Protein AF-A0A3D1BXK2-F1 (afdb_monomer)

Foldseek 3Di:
DDDDPDCALLALPPAADDAQAEEEDCHDDQPACRRHHNYGYHHDDPLQNVVCVVVVHRDDPVVSVVCCVVPDDPVVVVPDDDDLVPDPVSDDPDDDDDDDD

Mean predicted aligned error: 5.62 Å

Secondary structure (DSSP, 8-state):
----SS-GGGT-SSS-PPTT-EEEE-SS---TTSSSTT-EEEE--HHHHHHHHHHTSPPPHHHHHHHHHHH---HHHHT----GGG-GGGS-S--------

Structure (mmCIF, N/CA/C/O backbone):
data_AF-A0A3D1BXK2-F1
#
_entry.id   AF-A0A3D1BXK2-F1
#
loop_
_atom_site.group_PDB
_atom_site.id
_atom_site.type_symbol
_atom_site.label_atom_id
_atom_site.label_alt_id
_atom_site.label_comp_id
_atom_site.label_asym_id
_atom_site.label_entity_id
_atom_site.label_seq_id
_atom_site.pdbx_PDB_ins_code
_atom_site.Cartn_x
_atom_site.Cartn_y
_atom_site.Cartn_z
_atom_site.occupancy
_atom_site.B_iso_or_equiv
_atom_site.auth_seq_id
_atom_site.auth_comp_id
_atom_site.auth_asym_id
_atom_site.auth_atom_id
_atom_site.pdbx_PDB_model_num
ATOM 1 N N . ARG A 1 1 ? -6.668 -9.019 -4.726 1.00 90.62 1 ARG A N 1
ATOM 2 C CA . ARG A 1 1 ? -6.822 -8.689 -6.165 1.00 90.62 1 ARG A CA 1
ATOM 3 C C . ARG A 1 1 ? -5.477 -8.203 -6.683 1.00 90.62 1 ARG A C 1
ATOM 5 O O . ARG A 1 1 ? -4.770 -7.558 -5.920 1.00 90.62 1 ARG A O 1
ATOM 12 N N . THR A 1 2 ? -5.119 -8.531 -7.920 1.00 94.06 2 THR A N 1
ATOM 13 C CA . THR A 1 2 ? -3.974 -7.939 -8.624 1.00 94.06 2 THR A CA 1
ATOM 14 C C . THR A 1 2 ? -4.489 -6.953 -9.669 1.00 94.06 2 THR A C 1
ATOM 16 O O . THR A 1 2 ? -5.547 -7.170 -10.258 1.00 94.06 2 THR A O 1
ATOM 19 N N . GLU A 1 3 ? -3.768 -5.852 -9.859 1.00 93.25 3 GLU A N 1
ATOM 20 C CA . GLU A 1 3 ? -4.099 -4.802 -10.828 1.00 93.25 3 GLU A CA 1
ATOM 21 C C . GLU A 1 3 ? -3.035 -4.746 -11.920 1.00 93.25 3 GLU A C 1
ATOM 23 O O . GLU A 1 3 ? -1.891 -5.153 -11.711 1.00 93.25 3 GLU A O 1
ATOM 28 N N . VAL A 1 4 ? -3.405 -4.199 -13.075 1.00 95.62 4 VAL A N 1
ATOM 29 C CA . VAL A 1 4 ? -2.451 -3.873 -14.141 1.00 95.62 4 VAL A CA 1
ATOM 30 C C . VAL A 1 4 ? -1.501 -2.769 -13.638 1.00 95.62 4 VAL A C 1
ATOM 32 O O . VAL A 1 4 ? -1.964 -1.888 -12.905 1.00 95.62 4 VAL A O 1
ATOM 35 N N . PRO A 1 5 ? -0.199 -2.771 -13.999 1.00 95.69 5 PRO A N 1
ATOM 36 C CA . PRO A 1 5 ? 0.732 -1.727 -13.572 1.00 95.69 5 PRO A CA 1
ATOM 37 C C . PRO A 1 5 ? 0.213 -0.313 -13.878 1.00 95.69 5 PRO A C 1
ATOM 39 O O . PRO A 1 5 ? -0.032 0.039 -15.030 1.00 95.69 5 PRO A O 1
ATOM 42 N N . GLY A 1 6 ? 0.032 0.493 -12.830 1.00 94.12 6 GLY A N 1
ATOM 43 C CA . GLY A 1 6 ? -0.537 1.838 -12.904 1.00 94.12 6 GLY A CA 1
ATOM 44 C C . GLY A 1 6 ? -0.909 2.388 -11.524 1.00 94.12 6 GLY A C 1
ATOM 45 O O . GLY A 1 6 ? -0.710 1.726 -10.506 1.00 94.12 6 GLY A O 1
ATOM 46 N N . CYS A 1 7 ? -1.464 3.604 -11.473 1.00 93.38 7 CYS A N 1
ATOM 47 C CA . CYS A 1 7 ? -1.794 4.270 -10.204 1.00 93.38 7 CYS A CA 1
ATOM 48 C C . CYS A 1 7 ? -2.922 3.582 -9.414 1.00 93.38 7 CYS A C 1
ATOM 50 O O . CYS A 1 7 ? -2.945 3.686 -8.188 1.00 93.38 7 CYS A O 1
ATOM 52 N N . SER A 1 8 ? -3.849 2.887 -10.085 1.00 93.94 8 SER A N 1
ATOM 53 C CA . SER A 1 8 ? -4.960 2.162 -9.451 1.00 93.94 8 SER A CA 1
ATOM 54 C C . SER A 1 8 ? -5.695 3.021 -8.390 1.00 93.94 8 SER A C 1
ATOM 56 O O . SER A 1 8 ? -5.970 4.204 -8.614 1.00 93.94 8 SER A O 1
ATOM 58 N N . LEU A 1 9 ? -5.982 2.459 -7.213 1.00 94.94 9 LEU A N 1
ATOM 59 C CA . LEU A 1 9 ? -6.672 3.107 -6.095 1.00 94.94 9 LEU A CA 1
ATOM 60 C C . LEU A 1 9 ? -5.942 4.343 -5.545 1.00 94.94 9 LEU A C 1
ATOM 62 O O . LEU A 1 9 ? -6.578 5.189 -4.923 1.00 94.94 9 LEU A O 1
ATOM 66 N N . CYS A 1 10 ? -4.634 4.498 -5.787 1.00 94.50 10 CYS A N 1
ATOM 67 C CA . CYS A 1 10 ? -3.847 5.628 -5.276 1.00 94.50 10 CYS A CA 1
ATOM 68 C C . CYS A 1 10 ? -4.392 6.985 -5.759 1.00 94.50 10 CYS A C 1
ATOM 70 O O . CYS A 1 10 ? -4.326 7.992 -5.042 1.00 94.50 10 CYS A O 1
ATOM 72 N N . MET A 1 11 ? -4.939 7.026 -6.980 1.00 93.00 11 MET A N 1
ATOM 73 C CA . MET A 1 11 ? -5.532 8.243 -7.533 1.00 93.00 11 MET A CA 1
ATOM 74 C C . MET A 1 11 ? -7.041 8.351 -7.298 1.00 93.00 11 MET A C 1
ATOM 76 O O . MET A 1 11 ? -7.532 9.472 -7.179 1.00 93.00 11 MET A O 1
ATOM 80 N N . GLY A 1 12 ? -7.748 7.221 -7.210 1.00 90.88 12 GLY A N 1
ATOM 81 C CA . GLY A 1 12 ? -9.198 7.171 -6.982 1.00 90.88 12 GLY A CA 1
ATOM 82 C C . GLY A 1 12 ? -10.052 7.710 -8.135 1.00 90.88 12 GLY A C 1
ATOM 83 O O . GLY A 1 12 ? -11.228 8.004 -7.944 1.00 90.88 12 GLY A O 1
ATOM 84 N N . ASN A 1 13 ? -9.470 7.861 -9.330 1.00 91.06 13 ASN A N 1
ATOM 85 C CA . ASN A 1 13 ? -10.139 8.360 -10.538 1.00 91.06 13 ASN A CA 1
ATOM 86 C C . ASN A 1 13 ? -10.658 7.245 -11.468 1.00 91.06 13 ASN A C 1
ATOM 88 O O . ASN A 1 13 ? -11.265 7.544 -12.491 1.00 91.06 13 ASN A O 1
ATOM 92 N N . GLN A 1 14 ? -10.388 5.982 -11.139 1.00 89.50 14 GLN A N 1
ATOM 93 C CA . GLN A 1 14 ? -10.833 4.803 -11.882 1.00 89.50 14 GLN A CA 1
ATOM 94 C C . GLN A 1 14 ? -11.552 3.867 -10.908 1.00 89.50 14 GLN A C 1
ATOM 96 O O . GLN A 1 14 ? -12.730 4.052 -10.616 1.00 89.50 14 GLN A O 1
ATOM 101 N N . ALA A 1 15 ? -10.822 2.907 -10.339 1.00 91.38 15 ALA A N 1
ATOM 102 C CA . ALA A 1 15 ? -11.308 2.107 -9.231 1.00 91.38 15 ALA A CA 1
ATOM 103 C C . ALA A 1 15 ? -11.388 2.956 -7.955 1.00 91.38 15 ALA A C 1
ATOM 105 O O . ALA A 1 15 ? -10.535 3.815 -7.706 1.00 91.38 15 ALA A O 1
ATOM 106 N N . ARG A 1 16 ? -12.405 2.676 -7.142 1.00 96.19 16 ARG A N 1
ATOM 107 C CA . ARG A 1 16 ? -12.610 3.267 -5.820 1.00 96.19 16 ARG A CA 1
ATOM 108 C C . ARG A 1 16 ? -12.901 2.163 -4.814 1.00 96.19 16 ARG A C 1
ATOM 110 O O . ARG A 1 16 ? -13.340 1.080 -5.199 1.00 96.19 16 ARG A O 1
ATOM 117 N N . VAL A 1 17 ? -12.614 2.436 -3.548 1.00 96.50 17 VAL A N 1
ATOM 118 C CA . VAL A 1 17 ? -13.041 1.568 -2.443 1.00 96.50 17 VAL A CA 1
ATOM 119 C C . VAL A 1 17 ? -14.527 1.780 -2.152 1.00 96.50 17 VAL A C 1
ATOM 121 O O . VAL A 1 17 ? -15.108 2.775 -2.594 1.00 96.50 17 VAL A O 1
ATOM 124 N N . GLU A 1 18 ? -15.116 0.857 -1.397 1.00 97.06 18 GLU A N 1
ATOM 125 C CA . GLU A 1 18 ? -16.484 0.991 -0.893 1.00 97.06 18 GLU A CA 1
ATOM 126 C C . GLU A 1 18 ? -16.665 2.279 -0.077 1.00 97.06 18 GLU A C 1
ATOM 128 O O . GLU A 1 18 ? -15.718 2.801 0.524 1.00 97.06 18 GLU A O 1
ATOM 133 N N . ASN A 1 19 ? -17.894 2.794 -0.059 1.00 96.94 19 ASN A N 1
ATOM 134 C CA . ASN A 1 19 ? -18.223 3.978 0.731 1.00 96.94 19 ASN A CA 1
ATOM 135 C C . ASN A 1 19 ? -18.011 3.695 2.224 1.00 96.94 19 ASN A C 1
ATOM 137 O O . ASN A 1 19 ? -18.268 2.583 2.682 1.00 96.94 19 ASN A O 1
ATOM 141 N N . GLU A 1 20 ? -17.538 4.701 2.965 1.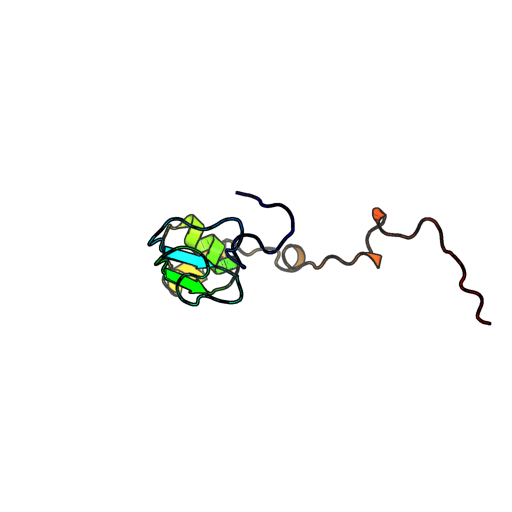00 97.62 20 GLU A N 1
ATOM 142 C CA . GLU A 1 20 ? -17.324 4.639 4.423 1.00 97.62 20 GLU A CA 1
ATOM 143 C C . GLU A 1 20 ? -16.322 3.553 4.867 1.00 97.62 20 GLU A C 1
ATOM 145 O O . GLU A 1 20 ? -16.190 3.246 6.051 1.00 97.62 20 GLU A O 1
ATOM 150 N N . ALA A 1 21 ? -15.570 2.971 3.927 1.00 97.44 21 ALA A N 1
ATOM 151 C CA . ALA A 1 21 ? -14.617 1.915 4.224 1.00 97.44 21 ALA A CA 1
ATOM 152 C C . ALA A 1 21 ? -13.431 2.419 5.058 1.00 97.44 21 ALA A C 1
ATOM 154 O O . ALA A 1 21 ? -12.887 3.501 4.824 1.00 97.44 21 ALA A O 1
ATOM 155 N N . HIS A 1 22 ? -12.952 1.566 5.965 1.00 97.62 22 HIS A N 1
ATOM 156 C CA . HIS A 1 22 ? -11.659 1.737 6.621 1.00 97.62 22 HIS A CA 1
ATOM 157 C C . HIS A 1 22 ? -10.567 1.058 5.791 1.00 97.62 22 HIS A C 1
ATOM 159 O O . HIS A 1 22 ? -10.602 -0.152 5.567 1.00 97.62 22 HIS A O 1
ATOM 165 N N . VAL A 1 23 ? -9.586 1.832 5.332 1.00 97.56 23 VAL A N 1
AT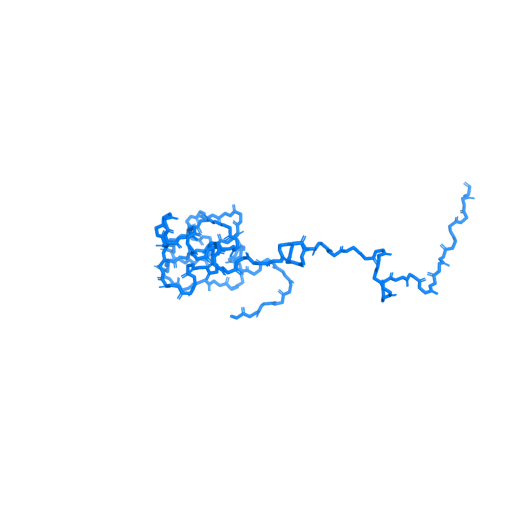OM 166 C CA . VAL A 1 23 ? -8.553 1.372 4.399 1.00 97.56 23 VAL A CA 1
ATOM 167 C C . VAL A 1 23 ? -7.174 1.590 4.996 1.00 97.56 23 VAL A C 1
ATOM 169 O O . VAL A 1 23 ? -6.853 2.680 5.459 1.00 97.56 23 VAL A O 1
ATOM 172 N N . PHE A 1 24 ? -6.323 0.571 4.917 1.00 98.19 24 PHE A N 1
ATOM 173 C CA . PHE A 1 24 ? -4.894 0.702 5.175 1.00 98.19 24 PHE A CA 1
ATOM 174 C C . PHE A 1 24 ? -4.138 0.664 3.845 1.00 98.19 24 PHE A C 1
ATOM 176 O O . PHE A 1 24 ? -4.257 -0.306 3.098 1.00 98.19 24 PHE A O 1
ATOM 183 N N . SER A 1 25 ? -3.373 1.709 3.535 1.00 97.56 25 SER A N 1
ATOM 184 C CA . SER A 1 25 ? -2.797 1.930 2.209 1.00 97.56 25 SER A CA 1
ATOM 185 C C . SER A 1 25 ? -1.308 2.274 2.256 1.00 97.56 25 SER A C 1
ATOM 187 O O . SER A 1 25 ? -0.840 2.976 3.147 1.00 97.56 25 SER A O 1
ATOM 189 N N . THR A 1 26 ? -0.574 1.834 1.234 1.00 98.12 26 THR A N 1
ATOM 190 C CA . THR A 1 26 ? 0.823 2.218 0.961 1.00 98.12 26 THR A CA 1
ATOM 191 C C . THR A 1 26 ? 0.940 3.394 -0.017 1.00 98.12 26 THR A C 1
ATOM 193 O O . THR A 1 26 ? 2.031 3.747 -0.460 1.00 98.12 26 THR A O 1
ATOM 196 N N . SER A 1 27 ? -0.190 4.000 -0.394 1.00 96.75 27 SER A N 1
ATOM 197 C CA . SER A 1 27 ? -0.235 5.196 -1.238 1.00 96.75 27 SER A CA 1
ATOM 198 C C . SER A 1 27 ? 0.402 6.413 -0.566 1.00 96.75 27 SER A C 1
ATOM 200 O O . SER A 1 27 ? 0.641 6.436 0.635 1.00 96.75 27 SER A O 1
ATOM 202 N N . THR A 1 28 ? 0.556 7.494 -1.323 1.00 96.62 28 THR A N 1
ATOM 203 C CA . THR A 1 28 ? 1.169 8.730 -0.822 1.00 96.62 28 THR A CA 1
ATOM 204 C C . THR A 1 28 ? 0.204 9.702 -0.139 1.00 96.62 28 THR A C 1
ATOM 206 O O . THR A 1 28 ? 0.666 10.664 0.469 1.00 96.62 28 THR A O 1
ATOM 209 N N . ARG A 1 29 ? -1.122 9.535 -0.273 1.00 96.88 29 ARG A N 1
ATOM 210 C CA . ARG A 1 29 ? -2.115 10.529 0.185 1.00 96.88 29 ARG A CA 1
ATOM 211 C C . ARG A 1 29 ? -3.397 9.875 0.699 1.00 96.88 29 ARG A C 1
ATOM 213 O O . ARG A 1 29 ? -3.885 8.933 0.083 1.00 96.88 29 ARG A O 1
ATOM 220 N N . ASN A 1 30 ? -3.968 10.444 1.761 1.00 97.50 30 ASN A N 1
ATOM 221 C CA . ASN A 1 30 ? -5.190 9.977 2.426 1.00 97.50 30 ASN A CA 1
ATOM 222 C C . ASN A 1 30 ? -6.226 11.091 2.687 1.00 97.50 30 ASN A C 1
ATOM 224 O O . ASN A 1 30 ? -7.011 10.975 3.619 1.00 97.50 30 ASN A O 1
ATOM 228 N N . PHE A 1 31 ? -6.220 12.175 1.905 1.00 96.69 31 PHE A N 1
ATOM 229 C CA . PHE A 1 31 ? -7.213 13.242 2.070 1.00 96.69 31 PHE A CA 1
ATOM 230 C C . PHE A 1 31 ? -8.641 12.741 1.806 1.00 96.69 31 PHE A C 1
ATOM 232 O O . PHE A 1 31 ? -8.842 11.779 1.056 1.00 96.69 31 PHE A O 1
ATOM 239 N N . ASP A 1 32 ? -9.621 13.424 2.396 1.00 96.81 32 ASP A N 1
ATOM 240 C CA . ASP A 1 32 ? -11.030 13.039 2.331 1.00 96.81 32 ASP A CA 1
ATOM 241 C C . ASP A 1 32 ? -11.496 12.788 0.896 1.00 96.81 32 ASP A C 1
ATOM 243 O O . ASP A 1 32 ? -11.172 13.523 -0.041 1.00 96.81 32 ASP A O 1
ATOM 247 N N . ASN A 1 33 ? -12.280 11.725 0.719 1.00 94.88 33 ASN A N 1
ATOM 248 C CA . ASN A 1 33 ? -12.845 11.304 -0.562 1.00 94.88 33 ASN A CA 1
ATOM 249 C C . ASN A 1 33 ? -11.833 10.877 -1.644 1.00 94.88 33 ASN A C 1
ATOM 251 O O . ASN A 1 33 ? -12.248 10.554 -2.765 1.00 94.88 33 ASN A O 1
ATOM 255 N N . ARG A 1 34 ? -10.527 10.803 -1.331 1.00 95.50 34 ARG A N 1
ATOM 256 C CA . ARG A 1 34 ? -9.482 10.402 -2.287 1.00 95.50 34 ARG A CA 1
ATOM 257 C C . ARG A 1 34 ? -9.710 9.007 -2.852 1.00 95.50 34 ARG A C 1
ATOM 259 O O . ARG A 1 34 ? -9.781 8.862 -4.064 1.00 95.50 34 ARG A O 1
ATOM 266 N N . MET A 1 35 ? -9.794 7.989 -1.998 1.00 96.06 35 MET A N 1
ATOM 267 C CA . MET A 1 35 ? -9.896 6.590 -2.445 1.00 96.06 35 MET A CA 1
ATOM 268 C C . MET A 1 35 ? -11.339 6.120 -2.636 1.00 96.06 35 MET A C 1
ATOM 270 O O . MET A 1 35 ? -11.600 5.240 -3.451 1.00 96.06 35 MET A O 1
ATOM 274 N N . GLY A 1 36 ? -12.278 6.709 -1.905 1.00 96.62 36 GLY A N 1
ATOM 275 C CA . GLY A 1 36 ? -13.691 6.338 -1.878 1.00 96.62 36 GLY A CA 1
ATOM 276 C C . GLY A 1 36 ? -14.468 7.375 -1.083 1.00 96.62 36 GLY A C 1
ATOM 277 O O . GLY A 1 36 ? -13.858 8.173 -0.370 1.00 96.62 36 GLY A O 1
ATOM 278 N N . LYS A 1 37 ? -15.789 7.416 -1.255 1.00 97.06 37 LYS A N 1
ATOM 279 C CA . LYS A 1 37 ? -16.627 8.398 -0.566 1.00 97.06 37 LYS A CA 1
ATOM 280 C C . LYS A 1 37 ? -16.637 8.109 0.936 1.00 97.06 37 LYS A C 1
ATOM 282 O O . LYS A 1 37 ? -16.869 6.968 1.322 1.00 97.06 37 LYS A O 1
ATOM 287 N N . ASP A 1 38 ? -16.368 9.131 1.745 1.00 97.19 38 ASP A N 1
ATOM 288 C CA . ASP A 1 38 ? -16.370 9.071 3.215 1.00 97.19 38 ASP A CA 1
ATOM 289 C C . ASP A 1 38 ? -15.460 7.970 3.810 1.00 97.19 38 ASP A C 1
ATOM 291 O O . ASP A 1 38 ? -15.580 7.593 4.973 1.00 97.19 38 ASP A O 1
ATOM 295 N N . ALA A 1 39 ? -14.509 7.459 3.020 1.00 97.69 39 ALA A N 1
ATOM 296 C CA . ALA A 1 39 ? -13.583 6.415 3.440 1.00 97.69 39 ALA A CA 1
ATOM 297 C C . ALA A 1 39 ? -12.507 6.966 4.389 1.00 97.69 39 ALA A C 1
ATOM 299 O O . ALA A 1 39 ? -11.917 8.019 4.138 1.00 97.69 39 ALA A O 1
ATOM 300 N N . GLN A 1 40 ? -12.196 6.207 5.438 1.00 97.88 40 GLN A N 1
ATOM 301 C CA . GLN A 1 40 ? -11.133 6.515 6.392 1.00 97.88 40 GLN A CA 1
ATOM 302 C C . GLN A 1 40 ? -9.855 5.780 5.995 1.00 97.88 40 GLN A C 1
ATOM 304 O O . GLN A 1 40 ? -9.775 4.554 6.087 1.00 97.88 40 GLN A O 1
ATOM 309 N N . VAL A 1 41 ? -8.846 6.529 5.546 1.00 98.06 41 VAL A N 1
ATOM 310 C CA . VAL A 1 41 ? -7.619 5.961 4.974 1.00 98.06 41 VAL A CA 1
ATOM 311 C C . VAL A 1 41 ? -6.414 6.213 5.887 1.00 98.06 41 VAL A C 1
ATOM 313 O O . VAL A 1 41 ? -6.055 7.353 6.183 1.00 98.06 41 VAL A O 1
ATOM 316 N N . TYR A 1 42 ? -5.740 5.133 6.276 1.00 98.12 42 TYR A N 1
ATOM 317 C CA . TYR A 1 42 ? -4.510 5.125 7.067 1.00 98.12 42 TYR A CA 1
ATOM 318 C C . TYR A 1 42 ? -3.320 4.778 6.175 1.00 98.12 42 TYR A C 1
ATOM 320 O O . TYR A 1 42 ? -3.392 3.836 5.384 1.00 98.12 42 TYR A O 1
ATOM 328 N N . LEU A 1 43 ? -2.226 5.529 6.299 1.00 98.38 43 LEU A N 1
ATOM 329 C CA . LEU A 1 43 ? -1.008 5.302 5.521 1.00 98.38 43 LEU A CA 1
ATOM 330 C C . LEU A 1 43 ? 0.022 4.510 6.332 1.00 98.38 43 LEU A C 1
ATOM 332 O O . LEU A 1 43 ? 0.224 4.780 7.516 1.00 98.38 43 LEU A O 1
ATOM 336 N N . GLY A 1 44 ? 0.702 3.561 5.691 1.00 97.56 44 GLY A N 1
ATOM 337 C CA . GLY A 1 44 ? 1.785 2.798 6.313 1.00 97.56 44 GLY A CA 1
ATOM 338 C C . GLY A 1 44 ? 2.608 1.980 5.319 1.00 97.56 44 GLY A C 1
ATOM 339 O O . GLY A 1 44 ? 2.451 2.112 4.107 1.00 97.56 44 GLY A O 1
ATOM 340 N N . SER A 1 45 ? 3.511 1.143 5.837 1.00 97.69 45 SER A N 1
ATOM 341 C CA . SER A 1 45 ? 4.400 0.314 5.015 1.00 97.69 45 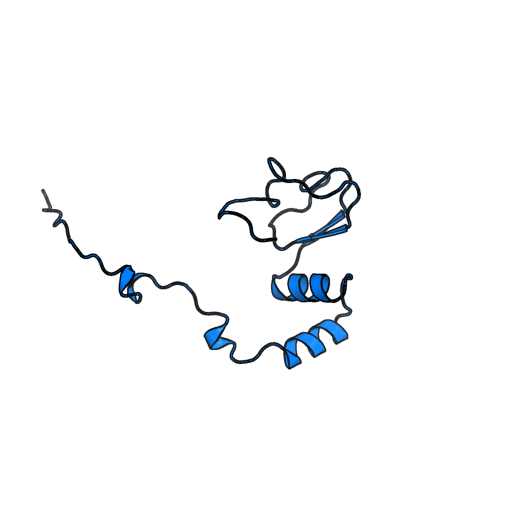SER A CA 1
ATOM 342 C C . SER A 1 45 ? 3.684 -0.882 4.380 1.00 97.69 45 SER A C 1
ATOM 344 O O . SER A 1 45 ? 2.579 -1.262 4.784 1.00 97.69 45 SER A O 1
ATOM 346 N N . ALA A 1 46 ? 4.331 -1.501 3.388 1.00 96.88 46 ALA A N 1
ATOM 347 C CA . ALA A 1 46 ? 3.810 -2.692 2.721 1.00 96.88 46 ALA A CA 1
ATOM 348 C C . ALA A 1 46 ? 3.712 -3.885 3.680 1.00 96.88 46 ALA A C 1
ATOM 350 O O . ALA A 1 46 ? 2.728 -4.622 3.661 1.00 96.88 46 ALA A O 1
ATOM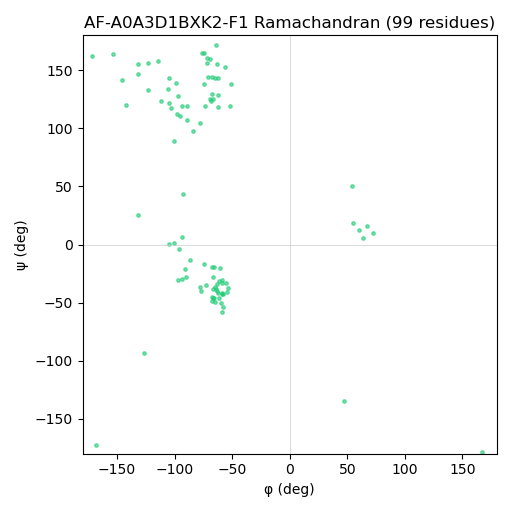 351 N N . GLU A 1 47 ? 4.689 -4.034 4.570 1.00 96.19 47 GLU A N 1
ATOM 352 C CA . GLU A 1 47 ? 4.724 -5.095 5.569 1.00 96.19 47 GLU A CA 1
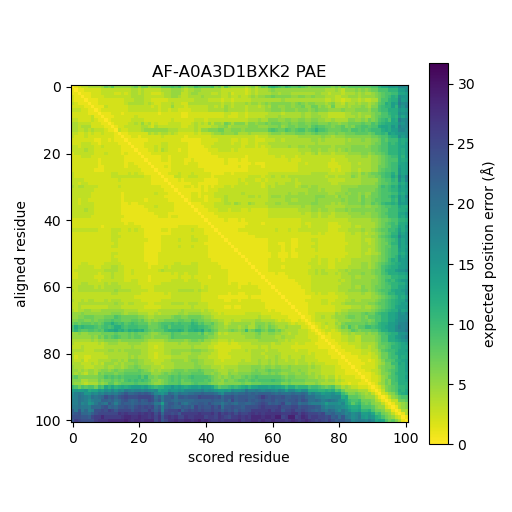ATOM 353 C C . GLU A 1 47 ? 3.583 -4.951 6.579 1.00 96.19 47 GLU A C 1
ATOM 355 O O . GLU A 1 47 ? 2.860 -5.913 6.843 1.00 96.19 47 GLU A O 1
ATOM 360 N N . LEU A 1 48 ? 3.359 -3.738 7.095 1.00 97.38 48 LEU A N 1
ATOM 361 C CA . LEU A 1 48 ? 2.251 -3.483 8.010 1.00 97.38 48 LEU A CA 1
ATOM 362 C C . LEU A 1 48 ? 0.899 -3.638 7.303 1.00 97.38 48 LEU A C 1
ATOM 364 O O . LEU A 1 48 ? -0.014 -4.221 7.878 1.00 97.38 48 LEU A O 1
ATOM 368 N N . SER A 1 49 ? 0.780 -3.202 6.043 1.00 97.62 49 SER A N 1
ATOM 369 C CA . SER A 1 49 ? -0.426 -3.416 5.232 1.00 97.62 49 SER A CA 1
ATOM 370 C C . SER A 1 49 ? -0.746 -4.907 5.064 1.00 97.62 49 SER A C 1
ATOM 372 O O . SER A 1 49 ? -1.895 -5.307 5.255 1.00 97.62 49 SER A O 1
ATOM 374 N N . ALA A 1 50 ? 0.263 -5.747 4.808 1.00 96.62 50 ALA A N 1
ATOM 375 C CA . ALA A 1 50 ? 0.091 -7.196 4.716 1.00 96.62 50 ALA A CA 1
ATOM 376 C C . ALA A 1 50 ? -0.383 -7.815 6.044 1.00 96.62 50 ALA A C 1
ATOM 378 O O . ALA A 1 50 ? -1.258 -8.682 6.045 1.00 96.62 50 ALA A O 1
ATOM 379 N N . ILE A 1 51 ? 0.142 -7.343 7.181 1.00 97.44 51 ILE A N 1
ATOM 380 C CA . ILE A 1 51 ? -0.305 -7.786 8.510 1.00 97.44 51 ILE A CA 1
ATOM 381 C C . ILE A 1 51 ? -1.742 -7.327 8.788 1.00 97.44 51 ILE A C 1
ATOM 383 O O . ILE A 1 51 ? -2.561 -8.137 9.220 1.00 97.44 51 ILE A O 1
ATOM 387 N N . CYS A 1 52 ? -2.081 -6.068 8.496 1.00 97.94 52 CYS A N 1
ATOM 388 C CA . CYS A 1 52 ? -3.444 -5.546 8.624 1.00 97.94 52 CYS A CA 1
ATOM 389 C C . CYS A 1 52 ? -4.438 -6.357 7.781 1.00 97.94 52 CYS A C 1
ATOM 391 O O . CYS A 1 52 ? -5.511 -6.704 8.268 1.00 97.94 52 CYS A O 1
ATOM 393 N N . ALA A 1 53 ? -4.068 -6.707 6.545 1.00 97.06 53 ALA A N 1
ATOM 394 C CA . ALA A 1 53 ? -4.892 -7.528 5.661 1.00 97.06 53 ALA A CA 1
ATOM 395 C C . ALA A 1 53 ? -5.093 -8.955 6.200 1.00 97.06 53 ALA A C 1
ATOM 397 O O . ALA A 1 53 ? -6.181 -9.508 6.065 1.00 97.06 53 ALA A O 1
ATOM 398 N N . ALA A 1 54 ? -4.074 -9.538 6.839 1.00 96.19 54 ALA A N 1
ATOM 399 C CA . ALA A 1 54 ? -4.167 -10.865 7.445 1.00 96.19 54 ALA A CA 1
ATOM 400 C C . ALA A 1 54 ? -5.005 -10.883 8.737 1.00 96.19 54 ALA A C 1
ATOM 402 O O . ALA A 1 54 ? -5.681 -11.872 9.010 1.00 96.19 54 ALA A O 1
ATOM 403 N N . LEU A 1 55 ? -4.953 -9.813 9.539 1.00 97.06 55 LEU A N 1
ATOM 404 C CA . LEU A 1 55 ? -5.665 -9.718 10.819 1.00 97.06 55 LEU A CA 1
ATOM 405 C C . LEU A 1 55 ? -7.066 -9.100 10.707 1.00 97.06 55 LEU A C 1
ATOM 407 O O . LEU A 1 55 ? -7.866 -9.257 11.625 1.00 97.06 55 LEU A O 1
ATOM 411 N N . GLY A 1 56 ? -7.349 -8.349 9.639 1.00 97.38 56 GLY A N 1
ATOM 412 C CA . GLY A 1 56 ? -8.578 -7.561 9.488 1.00 97.38 56 GLY A CA 1
ATOM 413 C C . GLY A 1 56 ? -8.645 -6.312 10.380 1.00 97.38 56 GLY A C 1
ATOM 414 O O . GLY A 1 56 ? -9.698 -5.691 10.484 1.00 97.38 56 GLY A O 1
ATOM 415 N N . ARG A 1 57 ? -7.541 -5.942 11.042 1.00 97.56 57 ARG A N 1
ATOM 416 C CA . ARG A 1 57 ? -7.415 -4.763 11.916 1.00 97.56 57 ARG A CA 1
ATOM 417 C C . ARG A 1 57 ? -5.970 -4.277 11.978 1.00 97.5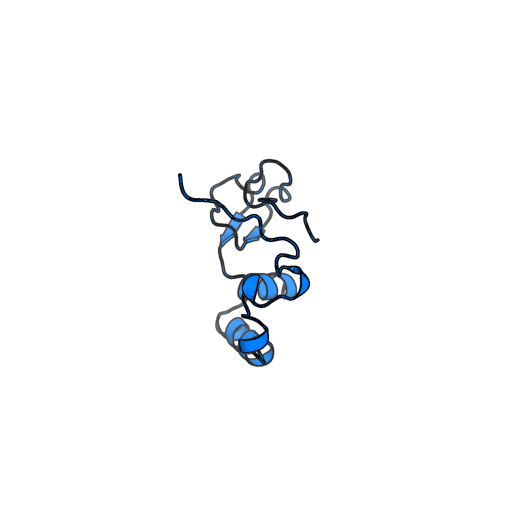6 57 ARG A C 1
ATOM 419 O O . ARG A 1 57 ? -5.050 -5.034 11.675 1.00 97.56 57 ARG A O 1
ATOM 426 N N . ILE A 1 58 ? -5.765 -3.050 12.455 1.00 97.75 58 ILE A N 1
ATOM 427 C CA . ILE A 1 58 ? -4.422 -2.547 12.770 1.00 97.75 58 ILE A CA 1
ATOM 428 C C . ILE A 1 58 ? -3.891 -3.301 14.011 1.00 97.75 58 ILE A C 1
ATOM 430 O O . ILE A 1 58 ? -4.584 -3.351 15.034 1.00 97.75 58 ILE A O 1
ATOM 434 N N . PRO A 1 59 ? -2.707 -3.942 13.938 1.00 97.88 59 PRO A N 1
ATOM 435 C CA . PRO A 1 59 ? -2.117 -4.647 15.073 1.00 97.88 59 PRO A CA 1
ATOM 436 C C . PRO A 1 59 ? -1.602 -3.672 16.137 1.00 97.88 59 PRO A C 1
ATOM 438 O O . PRO A 1 59 ? -1.299 -2.512 15.860 1.00 97.88 59 PRO A O 1
ATOM 441 N N . SER A 1 60 ? -1.416 -4.169 17.358 1.00 98.31 60 SER A N 1
ATOM 442 C CA . SER A 1 60 ? -0.577 -3.481 18.341 1.00 98.31 60 SER A CA 1
ATOM 443 C C . SER A 1 60 ? 0.901 -3.536 17.937 1.00 98.31 60 SER A C 1
ATOM 445 O O . SER A 1 60 ? 1.330 -4.417 17.191 1.00 98.31 60 SER A O 1
ATOM 447 N N . HIS A 1 61 ? 1.711 -2.629 18.485 1.00 97.38 61 HIS A N 1
ATOM 448 C CA . HIS A 1 61 ? 3.156 -2.608 18.236 1.00 97.38 61 HIS A CA 1
ATOM 449 C C . HIS A 1 61 ? 3.833 -3.953 18.554 1.00 97.38 61 HIS A C 1
ATOM 451 O O . HIS A 1 61 ? 4.664 -4.432 17.786 1.00 97.38 61 HIS A O 1
ATOM 457 N N . ARG A 1 62 ? 3.432 -4.592 19.660 1.00 98.00 62 ARG A N 1
ATOM 458 C CA . ARG A 1 62 ? 3.961 -5.899 20.062 1.00 98.00 62 ARG A CA 1
ATOM 459 C C . ARG A 1 62 ? 3.600 -6.993 19.057 1.00 98.00 62 ARG A C 1
ATOM 461 O O . ARG A 1 62 ? 4.489 -7.707 18.610 1.00 98.00 62 ARG A O 1
ATOM 468 N N . GLU A 1 63 ? 2.326 -7.088 18.669 1.00 97.56 63 GLU A N 1
ATOM 469 C CA . GLU A 1 63 ? 1.871 -8.069 17.669 1.00 97.56 63 GLU A CA 1
ATOM 470 C C . GLU A 1 63 ? 2.606 -7.887 16.336 1.00 97.56 63 GLU A C 1
ATOM 472 O O . GLU A 1 63 ? 3.031 -8.863 15.723 1.00 97.56 63 GLU A O 1
ATOM 477 N N . TYR A 1 64 ? 2.800 -6.635 15.909 1.00 97.69 64 TYR A N 1
ATOM 478 C CA . TYR A 1 64 ? 3.559 -6.317 14.705 1.00 97.69 64 TYR A CA 1
ATOM 479 C C . TYR A 1 64 ? 4.990 -6.863 14.776 1.00 97.69 64 TYR A C 1
ATOM 481 O O . TYR A 1 64 ? 5.398 -7.605 13.883 1.00 97.69 64 TYR A O 1
ATOM 489 N N . LEU A 1 65 ? 5.738 -6.542 15.838 1.00 96.62 65 LEU A N 1
ATOM 490 C CA . LEU A 1 65 ? 7.124 -6.993 15.992 1.00 96.62 65 LEU A CA 1
ATOM 491 C C . LEU A 1 65 ? 7.232 -8.519 16.068 1.00 96.62 65 LEU A C 1
ATOM 493 O O . LEU A 1 65 ? 8.110 -9.105 15.438 1.00 96.62 65 LEU A O 1
ATOM 497 N N . GLU A 1 66 ? 6.330 -9.174 16.797 1.00 96.69 66 GLU A N 1
ATOM 498 C CA . GLU A 1 66 ? 6.299 -10.635 16.902 1.00 96.69 66 GLU A CA 1
ATOM 499 C C . GLU A 1 66 ? 6.057 -11.300 15.539 1.00 96.69 66 GLU A C 1
ATOM 501 O O . GLU A 1 66 ? 6.773 -12.234 15.163 1.00 96.69 66 GLU A O 1
ATOM 506 N N . ILE A 1 67 ? 5.080 -10.808 14.768 1.00 96.19 67 ILE A N 1
ATOM 507 C CA . ILE A 1 67 ? 4.765 -11.343 13.438 1.00 96.19 67 ILE A CA 1
ATOM 508 C C . ILE A 1 67 ? 5.920 -11.085 12.469 1.00 96.19 67 ILE A C 1
ATOM 510 O O . ILE A 1 67 ? 6.331 -12.010 11.765 1.00 96.19 67 ILE A O 1
ATOM 514 N N . MET A 1 68 ? 6.469 -9.869 12.458 1.00 94.75 68 MET A N 1
ATOM 515 C CA . MET A 1 68 ? 7.590 -9.498 11.595 1.00 94.75 68 MET A CA 1
ATOM 516 C C . MET A 1 68 ? 8.819 -10.360 11.862 1.00 94.75 68 MET A C 1
ATOM 518 O O . MET A 1 68 ? 9.324 -10.984 10.934 1.00 94.75 68 MET A O 1
ATOM 522 N N . ASN A 1 69 ? 9.239 -10.498 13.121 1.00 93.06 69 ASN A N 1
ATOM 523 C CA . ASN A 1 69 ? 10.400 -11.316 13.484 1.00 93.06 69 ASN A CA 1
ATOM 524 C C . ASN A 1 69 ? 10.211 -12.797 13.126 1.00 93.06 69 ASN A C 1
ATOM 526 O O . ASN A 1 69 ? 11.171 -13.499 12.814 1.00 93.06 69 ASN A O 1
ATOM 530 N N . LYS A 1 70 ? 8.970 -13.295 13.160 1.00 93.31 70 LYS A N 1
ATOM 531 C CA . LYS A 1 70 ? 8.662 -14.686 12.810 1.00 93.31 70 LYS A CA 1
ATOM 532 C C . LYS A 1 70 ? 8.632 -14.928 11.299 1.00 93.31 70 LYS A C 1
ATOM 534 O O . LYS A 1 70 ? 8.971 -16.028 10.855 1.00 93.31 70 LYS A O 1
ATOM 539 N N . LYS A 1 71 ? 8.145 -13.955 10.525 1.00 89.50 71 LYS A N 1
ATOM 540 C CA . LYS A 1 71 ? 7.852 -14.100 9.089 1.00 89.50 71 LYS A CA 1
ATOM 541 C C . LYS A 1 71 ? 8.970 -13.594 8.187 1.00 89.50 71 LYS A C 1
ATOM 543 O O . LYS A 1 71 ? 9.129 -14.137 7.098 1.00 89.50 71 LYS A O 1
ATOM 548 N N . LEU A 1 72 ? 9.722 -12.589 8.621 1.00 89.50 72 LEU A N 1
ATOM 549 C CA . LEU A 1 72 ? 10.782 -11.978 7.836 1.00 89.50 72 LEU A CA 1
ATOM 550 C C . LEU A 1 72 ? 12.071 -12.796 7.993 1.00 89.50 72 LEU A C 1
ATOM 552 O O . LEU A 1 72 ? 12.789 -12.678 8.983 1.00 89.50 72 LEU A O 1
ATOM 556 N N . LYS A 1 73 ? 12.336 -13.665 7.018 1.00 90.06 73 LYS A N 1
ATOM 557 C CA . LYS A 1 73 ? 13.589 -14.419 6.870 1.00 90.06 73 LYS A CA 1
ATOM 558 C C . LYS A 1 73 ? 14.177 -14.121 5.496 1.00 90.06 73 LYS A C 1
ATOM 560 O O . LYS A 1 73 ? 13.4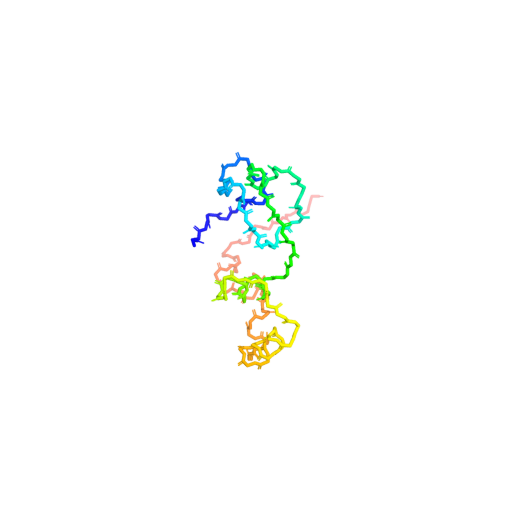30 -13.740 4.602 1.00 90.06 73 LYS A O 1
ATOM 565 N N . ASP A 1 74 ? 15.488 -14.286 5.341 1.00 90.56 74 ASP A N 1
ATOM 566 C CA . ASP A 1 74 ? 16.187 -14.094 4.061 1.00 90.56 74 ASP A CA 1
ATOM 567 C C . ASP A 1 74 ? 15.917 -12.714 3.431 1.00 90.56 74 ASP A C 1
ATOM 569 O O . ASP A 1 74 ? 15.553 -12.583 2.260 1.00 90.56 74 ASP A O 1
ATOM 573 N N . THR A 1 75 ? 16.082 -11.657 4.232 1.00 90.94 75 THR A N 1
ATOM 574 C CA . THR A 1 75 ? 15.801 -10.264 3.843 1.00 90.94 75 THR A CA 1
ATOM 575 C C . THR A 1 75 ? 16.552 -9.831 2.586 1.00 90.94 75 THR A C 1
ATOM 577 O O . THR A 1 75 ? 16.006 -9.073 1.790 1.00 90.94 75 THR A O 1
ATOM 580 N N . GLU A 1 76 ? 17.760 -10.347 2.360 1.00 92.00 76 GLU A N 1
ATOM 581 C CA . GLU A 1 76 ? 18.550 -10.074 1.153 1.00 92.00 76 GLU A CA 1
ATOM 582 C C . GLU A 1 76 ? 17.871 -10.572 -0.131 1.00 92.00 76 GLU A C 1
ATOM 584 O O . GLU A 1 76 ? 17.976 -9.937 -1.180 1.00 92.00 76 GLU A O 1
ATOM 589 N N . LEU A 1 77 ? 17.139 -11.689 -0.053 1.00 91.75 77 LEU A N 1
ATOM 590 C CA . LEU A 1 77 ? 16.390 -12.228 -1.186 1.00 91.75 77 LEU A CA 1
ATOM 591 C C . LEU A 1 77 ? 15.100 -11.430 -1.424 1.00 91.75 77 LEU A C 1
ATOM 593 O O . LEU A 1 77 ? 14.734 -11.181 -2.573 1.00 91.75 77 LEU A O 1
ATOM 597 N N . ILE A 1 78 ? 14.420 -11.037 -0.341 1.00 92.88 78 ILE A N 1
ATOM 598 C CA . ILE A 1 78 ? 13.152 -10.294 -0.384 1.00 92.88 78 ILE A CA 1
ATOM 599 C C . ILE A 1 78 ? 13.368 -8.884 -0.943 1.00 92.88 78 ILE A C 1
ATOM 601 O O . ILE A 1 78 ? 12.654 -8.459 -1.849 1.00 92.88 78 ILE A O 1
ATOM 605 N N . TYR A 1 79 ? 14.362 -8.161 -0.429 1.00 95.19 79 TYR A N 1
ATOM 606 C CA . TYR A 1 79 ? 14.604 -6.753 -0.751 1.00 95.19 79 TYR A CA 1
ATOM 607 C C . TYR A 1 79 ? 15.594 -6.572 -1.910 1.00 95.19 79 TYR A C 1
ATOM 609 O O . TYR A 1 79 ? 16.476 -5.713 -1.875 1.00 95.19 79 TYR A O 1
ATOM 617 N N . ARG A 1 80 ? 15.445 -7.380 -2.965 1.00 95.38 80 ARG A N 1
ATOM 618 C CA . ARG A 1 80 ? 16.269 -7.298 -4.177 1.00 95.38 80 ARG A CA 1
ATOM 619 C C . ARG A 1 80 ? 15.603 -6.425 -5.242 1.00 95.38 80 ARG A C 1
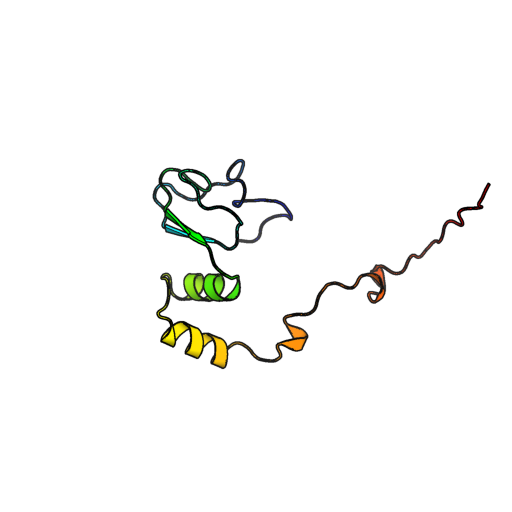ATOM 621 O O . ARG A 1 80 ? 14.536 -6.760 -5.751 1.00 95.38 80 ARG A O 1
ATOM 628 N N . TYR A 1 81 ? 16.272 -5.343 -5.633 1.00 95.75 81 TYR A N 1
ATOM 629 C CA . TYR A 1 81 ? 15.836 -4.488 -6.740 1.00 95.75 81 TYR A CA 1
ATOM 630 C C . TYR A 1 81 ? 16.014 -5.158 -8.111 1.00 95.75 81 TYR A C 1
ATOM 632 O O . TYR A 1 81 ? 16.854 -6.042 -8.297 1.00 95.75 81 TYR A O 1
ATOM 640 N N . LEU A 1 82 ? 15.232 -4.702 -9.093 1.00 94.81 82 LEU A N 1
ATOM 641 C CA . LEU A 1 82 ? 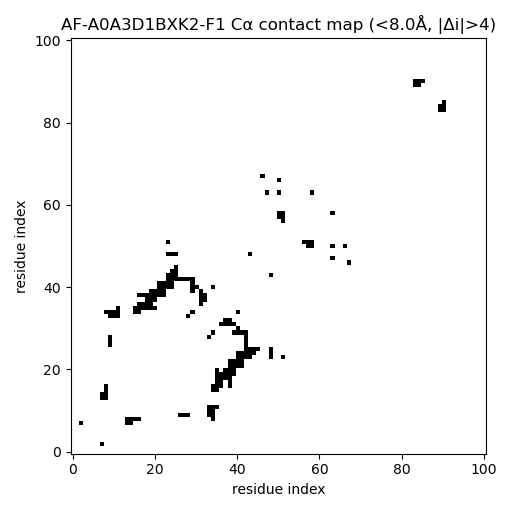15.359 -5.119 -10.488 1.00 94.81 82 LEU A CA 1
ATOM 642 C C . LEU A 1 82 ? 16.533 -4.390 -11.153 1.00 94.81 82 LEU A C 1
ATOM 644 O O . LEU A 1 82 ? 16.430 -3.218 -11.504 1.00 94.81 82 LEU A O 1
ATOM 648 N N . ASN A 1 83 ? 17.641 -5.105 -11.341 1.00 93.62 83 ASN A N 1
ATOM 649 C CA . ASN A 1 83 ? 18.832 -4.611 -12.032 1.00 93.62 83 ASN A CA 1
ATOM 650 C C . ASN A 1 83 ? 18.861 -5.151 -13.468 1.00 93.62 83 ASN A C 1
ATOM 652 O O . ASN A 1 83 ? 19.418 -6.221 -13.713 1.00 93.62 83 ASN A O 1
ATOM 656 N N . PHE A 1 84 ? 18.256 -4.432 -14.420 1.00 93.12 84 PHE A N 1
ATOM 657 C CA . PHE A 1 84 ? 18.103 -4.896 -15.811 1.00 93.12 84 PHE A CA 1
ATOM 658 C C . PHE A 1 84 ? 19.434 -5.206 -16.509 1.00 93.12 84 PHE A C 1
ATOM 660 O O . PHE A 1 84 ? 19.508 -6.115 -17.326 1.00 93.12 84 PHE A O 1
ATOM 667 N N . ASN A 1 85 ? 20.510 -4.512 -16.140 1.00 91.44 85 ASN A N 1
ATOM 668 C CA . ASN A 1 85 ? 21.861 -4.769 -16.642 1.00 91.44 85 ASN A CA 1
ATOM 669 C C . ASN A 1 85 ? 22.430 -6.139 -16.225 1.00 91.44 85 ASN A C 1
ATOM 671 O O . ASN A 1 85 ? 23.375 -6.612 -16.847 1.00 91.44 85 ASN A O 1
ATOM 675 N N . LEU A 1 86 ? 21.883 -6.767 -15.179 1.00 91.75 86 LEU A N 1
ATOM 676 C CA . LEU A 1 86 ? 22.277 -8.097 -14.700 1.00 91.75 86 LEU A CA 1
ATOM 677 C C . LEU A 1 86 ? 21.308 -9.199 -15.161 1.00 91.75 86 LEU A C 1
ATOM 679 O O . LEU A 1 86 ? 21.478 -10.359 -14.791 1.00 91.75 86 LEU A O 1
ATOM 683 N N . MET A 1 87 ? 20.270 -8.851 -15.929 1.00 93.25 87 MET A N 1
ATOM 684 C CA . MET A 1 87 ? 19.224 -9.780 -16.355 1.00 93.25 87 MET A CA 1
ATOM 685 C C . MET A 1 87 ? 19.441 -10.193 -17.819 1.00 93.25 87 MET A C 1
ATOM 687 O O . MET A 1 87 ? 19.340 -9.334 -18.695 1.00 93.25 87 MET A O 1
ATOM 691 N N . PRO A 1 88 ? 19.676 -11.488 -18.118 1.00 91.94 88 PRO A N 1
ATOM 692 C CA . PRO A 1 88 ? 19.981 -11.960 -19.474 1.00 91.94 88 PRO A CA 1
ATOM 693 C C . PRO A 1 88 ? 18.965 -11.539 -20.543 1.00 91.94 88 PRO A C 1
ATOM 695 O O . PRO A 1 88 ? 19.355 -11.181 -21.652 1.00 91.94 88 PRO A O 1
ATOM 698 N N . ASP A 1 89 ? 17.675 -11.515 -20.198 1.00 92.94 89 ASP A N 1
ATOM 699 C CA . ASP A 1 89 ? 16.589 -11.145 -21.117 1.00 92.94 89 ASP A CA 1
ATOM 700 C C . ASP A 1 89 ? 16.606 -9.666 -21.534 1.00 92.94 89 ASP A C 1
ATOM 702 O O . ASP A 1 89 ? 16.019 -9.302 -22.554 1.00 92.94 89 ASP A O 1
ATOM 706 N N . TYR A 1 90 ? 17.289 -8.818 -20.761 1.00 90.12 90 TYR A N 1
ATOM 707 C CA . TYR A 1 90 ? 17.386 -7.374 -20.972 1.00 90.12 90 TYR A CA 1
ATOM 708 C C . TYR A 1 90 ? 18.745 -6.950 -21.547 1.00 90.12 90 TYR A C 1
ATOM 710 O O . TYR A 1 90 ? 18.953 -5.764 -21.811 1.00 90.12 90 TYR A O 1
ATOM 718 N N . ILE A 1 91 ? 19.659 -7.899 -21.786 1.00 87.00 91 ILE A N 1
ATOM 719 C CA . ILE A 1 91 ? 20.925 -7.623 -22.469 1.00 87.00 91 ILE A CA 1
ATOM 720 C C . ILE A 1 91 ? 20.608 -7.281 -23.935 1.00 87.00 91 ILE A C 1
ATOM 722 O O . ILE A 1 91 ? 19.967 -8.079 -24.630 1.00 87.00 91 ILE A O 1
ATOM 726 N N . PRO A 1 92 ? 21.024 -6.101 -24.432 1.00 81.06 92 PRO A N 1
ATOM 727 C CA . PRO A 1 92 ? 20.667 -5.654 -25.769 1.00 81.06 92 PRO A CA 1
ATOM 728 C C . PRO A 1 92 ? 21.223 -6.615 -26.821 1.00 81.06 92 PRO A C 1
ATOM 730 O O . PRO A 1 92 ? 22.429 -6.784 -26.969 1.00 81.06 92 PRO A O 1
ATOM 733 N N . LYS A 1 93 ? 20.321 -7.227 -27.594 1.00 76.38 93 LYS A N 1
ATOM 734 C CA . LYS A 1 93 ? 20.683 -8.129 -28.702 1.00 76.38 93 LYS A CA 1
ATOM 735 C C . LYS A 1 93 ? 21.209 -7.383 -29.931 1.00 76.38 93 LYS A C 1
ATOM 737 O O . LYS A 1 93 ? 21.796 -7.998 -30.814 1.00 76.38 93 LYS A O 1
ATOM 742 N N . LYS A 1 94 ? 20.968 -6.072 -30.012 1.00 73.56 94 LYS A N 1
ATOM 743 C CA . LYS A 1 94 ? 21.412 -5.205 -31.103 1.00 73.56 94 LYS A CA 1
ATOM 744 C C . LYS A 1 94 ? 21.821 -3.857 -30.520 1.00 73.56 94 LYS A C 1
ATOM 746 O O . LYS A 1 94 ? 21.004 -3.192 -29.890 1.00 73.56 94 LYS A O 1
ATOM 751 N N . VAL A 1 95 ? 23.078 -3.483 -30.722 1.00 75.75 95 VAL A N 1
ATOM 752 C CA . VAL A 1 95 ? 23.617 -2.166 -30.370 1.00 75.75 95 VAL A CA 1
ATOM 753 C C . VAL A 1 95 ? 23.580 -1.318 -31.639 1.00 75.75 95 VAL A C 1
ATOM 755 O O . VAL A 1 95 ? 24.025 -1.776 -32.690 1.00 75.75 95 VAL A O 1
ATOM 758 N N . ILE A 1 96 ? 22.984 -0.128 -31.571 1.00 76.88 96 ILE A N 1
ATOM 759 C CA . ILE A 1 96 ? 23.049 0.857 -32.656 1.00 76.88 96 ILE A CA 1
ATOM 760 C C . ILE A 1 96 ? 24.153 1.832 -32.261 1.00 76.88 96 ILE A C 1
ATOM 762 O O . ILE A 1 96 ? 24.014 2.534 -31.262 1.00 76.88 96 ILE A O 1
ATOM 766 N N . GLU A 1 97 ? 25.259 1.826 -33.000 1.00 75.44 97 GLU A N 1
ATOM 767 C CA . GLU A 1 97 ? 26.349 2.774 -32.777 1.00 75.44 97 GLU A CA 1
ATOM 768 C C . GLU A 1 97 ? 25.865 4.187 -33.115 1.00 75.44 97 GLU A C 1
ATOM 770 O O . GLU A 1 97 ? 25.354 4.437 -34.207 1.00 75.44 97 GLU A O 1
ATOM 775 N N . ILE A 1 98 ? 25.997 5.106 -32.159 1.00 77.50 98 ILE A N 1
ATOM 776 C CA . ILE A 1 98 ? 25.795 6.531 -32.405 1.00 77.50 98 ILE A CA 1
ATOM 777 C C . ILE A 1 98 ? 27.161 7.068 -32.821 1.00 77.50 98 ILE A C 1
ATOM 779 O O . ILE A 1 98 ? 28.072 7.140 -32.001 1.00 77.50 98 ILE A O 1
ATOM 783 N N . THR A 1 99 ? 27.326 7.387 -34.101 1.00 67.69 99 THR A N 1
ATOM 784 C CA . THR A 1 99 ? 28.512 8.105 -34.573 1.00 67.69 99 THR A CA 1
ATOM 785 C C . THR A 1 99 ? 28.385 9.558 -34.121 1.00 67.69 99 THR A C 1
ATOM 787 O O . THR A 1 99 ? 27.410 10.221 -34.477 1.00 67.69 99 THR A O 1
ATOM 790 N N . GLU A 1 100 ? 29.320 10.041 -33.302 1.00 71.31 100 GLU A N 1
ATOM 791 C CA . GLU A 1 100 ? 29.412 11.471 -32.987 1.00 71.31 100 GLU A CA 1
ATOM 792 C C . GLU A 1 100 ? 29.703 12.246 -34.283 1.00 71.31 100 GLU A C 1
ATOM 794 O O . GLU A 1 100 ? 30.589 11.861 -35.050 1.00 71.31 100 GLU A O 1
ATOM 799 N N . VAL A 1 101 ? 28.899 13.283 -34.545 1.00 63.81 101 VAL A N 1
ATOM 800 C CA . VAL A 1 101 ? 29.046 14.209 -35.683 1.00 63.81 101 VAL A CA 1
ATOM 801 C C . VAL A 1 101 ? 29.912 15.386 -35.268 1.00 63.81 101 VAL A C 1
ATOM 803 O O . VAL A 1 101 ? 29.629 15.944 -34.183 1.00 63.81 101 VAL A O 1
#

Sequence (101 aa):
RTEVPGCSLCMGNQARVENEAHVFSTSTRNFDNRMGKDAQVYLGSAELSAICAALGRIPSHREYLEIMNKKLKDTELIYRYLNFNLMPDYIPKKVIEITEV

Nearest PDB structures (foldseek):
  1l5j-assembly2_B  TM=9.862E-01  e=4.134E-07  Escherichia coli

pLDDT: mean 93.11, std 7.02, range [63.81, 98.38]

Radius of gyration: 20.02 Å; Cα contacts (8 Å, |Δi|>4): 98; chains: 1; bounding box: 48×29×56 Å

Solvent-accessible surface area (backbone atoms only — not comparable to full-atom values): 6578 Å² total; per-residue (Å²): 139,86,77,76,95,70,68,58,53,67,65,30,83,75,53,58,55,60,69,61,34,82,41,73,38,71,51,96,71,59,59,84,50,40,42,17,52,73,30,49,53,45,75,51,54,68,69,57,40,53,48,26,67,73,67,77,44,84,69,53,74,66,58,45,52,55,51,47,68,74,67,67,67,65,60,74,71,73,73,58,79,90,55,54,93,79,34,78,92,60,54,76,92,70,84,80,85,79,79,87,129